Protein AF-Q3YN02-F1 (afdb_monomer)

Structure (mmCIF, N/CA/C/O backbone):
data_AF-Q3YN02-F1
#
_entry.id   AF-Q3YN02-F1
#
loop_
_atom_site.group_PDB
_atom_site.id
_atom_site.type_symbol
_atom_site.label_atom_id
_atom_site.label_alt_id
_atom_site.label_comp_id
_atom_site.label_asym_id
_atom_site.label_entity_id
_atom_site.label_seq_id
_atom_site.pdbx_PDB_ins_code
_atom_site.Cartn_x
_atom_site.Cartn_y
_atom_site.Cartn_z
_atom_site.occupancy
_atom_site.B_iso_or_equiv
_atom_site.auth_seq_id
_atom_site.auth_comp_id
_atom_site.auth_asym_id
_atom_site.auth_atom_id
_atom_site.pdbx_PDB_model_num
ATOM 1 N N . MET A 1 1 ? 8.205 -11.587 33.906 1.00 33.66 1 MET A N 1
ATOM 2 C CA . MET A 1 1 ? 7.486 -10.443 33.311 1.00 33.66 1 MET A CA 1
ATOM 3 C C . MET A 1 1 ? 6.816 -10.959 32.058 1.00 33.66 1 MET A C 1
ATOM 5 O O . MET A 1 1 ? 7.503 -11.190 31.071 1.00 33.66 1 MET A O 1
ATOM 9 N N . GLU A 1 2 ? 5.521 -11.245 32.132 1.00 31.23 2 GLU A N 1
ATOM 10 C CA . GLU A 1 2 ? 4.728 -11.578 30.950 1.00 31.23 2 GLU A CA 1
ATOM 11 C C . GLU A 1 2 ? 4.628 -10.313 30.098 1.00 31.23 2 GLU A C 1
ATOM 13 O O . GLU A 1 2 ? 4.066 -9.303 30.523 1.00 31.23 2 GLU A O 1
ATOM 18 N N . LYS A 1 3 ? 5.248 -10.330 28.916 1.00 35.81 3 LYS A N 1
ATOM 19 C CA . LYS A 1 3 ? 4.909 -9.358 27.883 1.00 35.81 3 LYS A CA 1
ATOM 20 C C . LYS A 1 3 ? 3.474 -9.679 27.486 1.00 35.81 3 LYS A C 1
ATOM 22 O O . LYS A 1 3 ? 3.242 -10.700 26.846 1.00 35.81 3 LYS A O 1
ATOM 27 N N . ASN A 1 4 ? 2.531 -8.833 27.894 1.00 36.69 4 ASN A N 1
ATOM 28 C CA . ASN A 1 4 ? 1.203 -8.775 27.296 1.00 36.69 4 ASN A CA 1
ATOM 29 C C . ASN A 1 4 ? 1.385 -8.445 25.809 1.00 36.69 4 ASN A C 1
ATOM 31 O O . ASN A 1 4 ? 1.350 -7.282 25.412 1.00 36.69 4 ASN A O 1
ATOM 35 N N . ASN A 1 5 ? 1.633 -9.468 24.992 1.00 38.69 5 ASN A N 1
ATOM 36 C CA . ASN A 1 5 ? 1.473 -9.390 23.553 1.00 38.69 5 ASN A CA 1
ATOM 37 C C . ASN A 1 5 ? -0.033 -9.315 23.308 1.00 38.69 5 ASN A C 1
ATOM 39 O O . ASN A 1 5 ? -0.681 -10.321 23.035 1.00 38.69 5 ASN A O 1
ATOM 43 N N . ILE A 1 6 ? -0.602 -8.117 23.442 1.00 46.09 6 ILE A N 1
ATOM 44 C CA . ILE A 1 6 ? -1.828 -7.806 22.719 1.00 46.09 6 ILE A CA 1
ATOM 45 C C . ILE A 1 6 ? -1.417 -7.938 21.254 1.00 46.09 6 ILE A C 1
ATOM 47 O O . ILE A 1 6 ? -0.739 -7.063 20.721 1.00 46.09 6 ILE A O 1
ATOM 51 N N . GLN A 1 7 ? -1.715 -9.090 20.651 1.00 51.38 7 GLN A N 1
ATOM 52 C CA . GLN A 1 7 ? -1.651 -9.273 19.208 1.00 51.38 7 GLN A CA 1
ATOM 53 C C . GLN A 1 7 ? -2.678 -8.303 18.633 1.00 51.38 7 GLN A C 1
ATOM 55 O O . GLN A 1 7 ? -3.875 -8.576 18.612 1.00 51.38 7 GLN A O 1
ATOM 60 N N . THR A 1 8 ? -2.210 -7.100 18.321 1.00 67.19 8 THR A N 1
ATOM 61 C CA . THR A 1 8 ? -3.028 -6.018 17.804 1.00 67.19 8 THR A CA 1
ATOM 62 C C . THR A 1 8 ? -3.581 -6.422 16.449 1.00 67.19 8 THR A C 1
ATOM 64 O O . THR A 1 8 ? -2.876 -6.993 15.617 1.00 67.19 8 THR A O 1
ATOM 67 N N . GLU A 1 9 ? -4.865 -6.140 16.252 1.00 78.31 9 GLU A N 1
ATOM 68 C CA . GLU A 1 9 ? -5.550 -6.306 14.976 1.00 78.31 9 GLU A CA 1
ATOM 69 C C . GLU A 1 9 ? -4.755 -5.649 13.840 1.00 78.31 9 GLU A C 1
ATOM 71 O O . GLU A 1 9 ? -4.082 -4.629 14.028 1.00 78.31 9 GLU A O 1
ATOM 76 N N . ASN A 1 10 ? -4.866 -6.219 12.643 1.00 90.06 10 ASN A N 1
ATOM 77 C CA . ASN A 1 10 ? -4.324 -5.627 11.433 1.00 90.06 10 ASN A CA 1
ATOM 78 C C . ASN A 1 10 ? -5.136 -4.366 11.104 1.00 90.06 10 ASN A C 1
ATOM 80 O O . ASN A 1 10 ? -6.270 -4.432 10.642 1.00 90.06 10 ASN A O 1
ATOM 84 N N . VAL A 1 11 ? -4.570 -3.198 11.408 1.00 94.31 11 VAL A N 1
ATOM 85 C CA . VAL A 1 11 ? -5.199 -1.891 11.184 1.00 94.31 11 VAL A CA 1
ATOM 86 C C . VAL A 1 11 ? -4.380 -1.116 10.165 1.00 94.31 11 VAL A C 1
ATOM 88 O O . VAL A 1 11 ? -3.160 -1.024 10.289 1.00 94.31 11 VAL A O 1
ATOM 91 N N . LEU A 1 12 ? -5.058 -0.513 9.193 1.00 95.75 12 LEU A N 1
ATOM 92 C CA . LEU A 1 12 ? -4.473 0.467 8.287 1.00 95.75 12 LEU A CA 1
ATOM 93 C C . LEU A 1 12 ? -5.090 1.832 8.574 1.00 95.75 12 LEU A C 1
ATOM 95 O O . LEU A 1 12 ? -6.307 2.015 8.506 1.00 95.75 12 LEU A O 1
ATOM 99 N N . LEU A 1 13 ? -4.232 2.796 8.889 1.00 95.50 13 LEU A N 1
ATOM 100 C CA . LEU A 1 13 ? -4.641 4.178 9.103 1.00 95.50 13 LEU A CA 1
ATOM 101 C C . LEU A 1 13 ? -4.754 4.896 7.759 1.00 95.50 13 LEU A C 1
ATOM 103 O O . LEU A 1 13 ? -3.777 4.947 7.010 1.00 95.50 13 LEU A O 1
ATOM 107 N N . VAL A 1 14 ? -5.915 5.479 7.476 1.00 95.69 14 VAL A N 1
ATOM 108 C CA . VAL A 1 14 ? -6.194 6.214 6.236 1.00 95.69 14 VAL A CA 1
ATOM 109 C C . VAL A 1 14 ? -6.704 7.615 6.550 1.00 95.69 14 VAL A C 1
ATOM 111 O O . VAL A 1 14 ? -7.446 7.827 7.504 1.00 95.69 14 VAL A O 1
ATOM 114 N N . THR A 1 15 ? -6.307 8.598 5.753 1.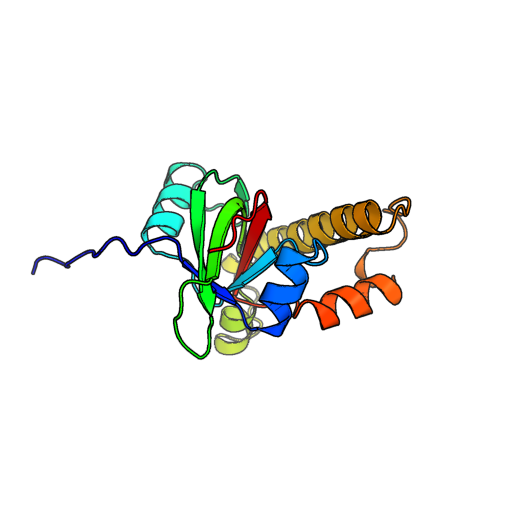00 95.19 15 THR A N 1
ATOM 115 C CA . THR A 1 15 ? -6.923 9.933 5.784 1.00 95.19 15 THR A CA 1
ATOM 116 C C . THR A 1 15 ? -8.270 9.928 5.047 1.00 95.19 15 THR A C 1
ATOM 118 O O . THR A 1 15 ? -8.488 9.074 4.178 1.00 95.19 15 THR A O 1
ATOM 121 N N . PRO A 1 16 ? -9.154 10.917 5.285 1.00 94.00 16 PRO A N 1
ATOM 122 C CA . PRO A 1 16 ? -10.424 11.027 4.561 1.00 94.00 16 PRO A CA 1
ATOM 123 C C . PRO A 1 16 ? -10.266 11.063 3.032 1.00 94.00 16 PRO A C 1
ATOM 125 O O . PRO A 1 16 ? -11.074 10.494 2.295 1.00 94.00 16 PRO A O 1
ATOM 128 N N . LEU A 1 17 ? -9.207 11.711 2.533 1.00 94.31 17 LEU A N 1
ATOM 129 C CA . LEU A 1 17 ? -8.904 11.750 1.101 1.00 94.31 17 LEU A CA 1
ATOM 130 C C . LEU A 1 17 ? -8.547 10.359 0.568 1.00 94.31 17 LEU A C 1
ATOM 132 O O . LEU A 1 17 ? -9.073 9.937 -0.460 1.00 94.31 17 LEU A O 1
ATOM 136 N N . GLU A 1 18 ? -7.670 9.641 1.267 1.00 95.25 18 GLU A N 1
ATOM 137 C CA . GLU A 1 18 ? -7.247 8.300 0.864 1.00 95.25 18 GLU A CA 1
ATOM 138 C C . GLU A 1 18 ? -8.402 7.311 0.909 1.00 95.25 18 GLU A C 1
ATOM 140 O O . GLU A 1 18 ? -8.552 6.521 -0.020 1.00 95.25 18 GLU A O 1
ATOM 145 N N . TRP A 1 19 ? -9.249 7.397 1.935 1.00 95.69 19 TRP A N 1
ATOM 146 C CA . TRP A 1 19 ? -10.463 6.597 2.033 1.00 95.69 19 TRP A CA 1
ATOM 147 C C . TRP A 1 19 ? -11.371 6.788 0.815 1.00 95.69 19 TRP A C 1
ATOM 149 O O . TRP A 1 19 ? -11.763 5.811 0.177 1.00 95.69 19 TRP A O 1
ATOM 159 N N . ASN A 1 20 ? -11.631 8.039 0.422 1.00 95.19 20 ASN A N 1
ATOM 160 C CA . ASN A 1 20 ? -12.420 8.330 -0.776 1.00 95.19 20 ASN A CA 1
ATOM 161 C C . ASN A 1 20 ? -11.794 7.722 -2.040 1.00 95.19 20 ASN A C 1
ATOM 163 O O . ASN A 1 20 ? -12.506 7.154 -2.867 1.00 95.19 20 ASN A O 1
ATOM 167 N N . MET A 1 21 ? -10.468 7.799 -2.189 1.00 94.88 21 MET A N 1
ATOM 168 C CA . MET A 1 21 ? -9.769 7.187 -3.325 1.00 94.88 21 MET A CA 1
ATOM 169 C C . MET A 1 21 ? -9.864 5.656 -3.312 1.00 94.88 21 MET A C 1
ATOM 171 O O . MET A 1 21 ? -10.008 5.048 -4.371 1.00 94.88 21 MET A O 1
ATOM 175 N N . ILE A 1 22 ? -9.797 5.028 -2.137 1.00 95.31 22 ILE A N 1
ATOM 176 C CA . ILE A 1 22 ? -9.922 3.574 -1.970 1.00 95.31 22 ILE A CA 1
ATOM 177 C C . ILE A 1 22 ? -11.330 3.115 -2.370 1.00 95.31 22 ILE A C 1
ATOM 179 O O . ILE A 1 22 ? -11.475 2.247 -3.233 1.00 95.31 22 ILE A O 1
ATOM 183 N N . VAL A 1 23 ? -12.372 3.754 -1.829 1.00 94.81 23 VAL A N 1
ATOM 184 C CA . VAL A 1 23 ? -13.777 3.432 -2.144 1.00 94.81 23 VAL A CA 1
ATOM 185 C C . VAL A 1 23 ? -14.083 3.645 -3.630 1.00 94.81 23 VAL A C 1
ATOM 187 O O . VAL A 1 23 ? -14.774 2.832 -4.246 1.00 94.81 23 VAL A O 1
ATOM 190 N N . ASN A 1 24 ? -13.514 4.690 -4.238 1.00 92.88 24 ASN A N 1
ATOM 191 C CA . ASN A 1 24 ? -13.668 4.980 -5.665 1.00 92.88 24 ASN A CA 1
ATOM 192 C C . ASN A 1 24 ? -12.756 4.146 -6.575 1.00 92.88 24 ASN A C 1
ATOM 194 O O . ASN A 1 24 ? -12.746 4.380 -7.784 1.00 92.88 24 ASN A O 1
ATOM 198 N N . ARG A 1 25 ? -12.012 3.165 -6.038 1.00 91.44 25 ARG A N 1
ATOM 199 C CA . ARG A 1 25 ? -11.127 2.289 -6.827 1.00 91.44 25 ARG A CA 1
ATOM 200 C C . ARG A 1 25 ? -10.034 3.063 -7.576 1.00 91.44 25 ARG A C 1
ATOM 202 O O . ARG A 1 25 ? -9.626 2.716 -8.683 1.00 91.44 25 ARG A O 1
ATOM 209 N N . GLU A 1 26 ? -9.558 4.139 -6.967 1.00 92.06 26 GLU A N 1
ATOM 210 C CA . GLU A 1 26 ? -8.469 4.974 -7.475 1.00 92.06 26 GLU A CA 1
ATOM 211 C C . GLU A 1 26 ? -7.147 4.702 -6.748 1.00 92.06 26 GLU A C 1
ATOM 2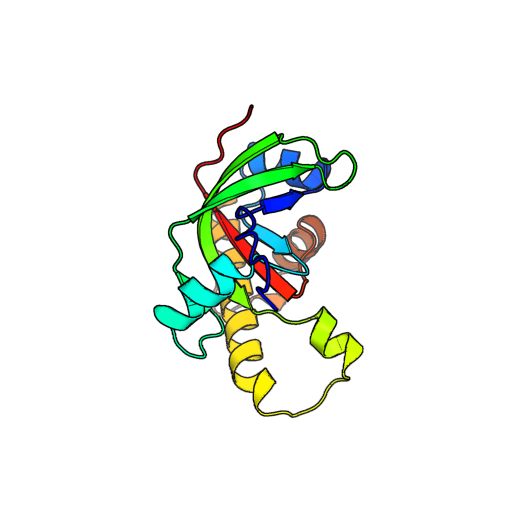13 O O . GLU A 1 26 ? -6.089 5.029 -7.286 1.00 92.06 26 GLU A O 1
ATOM 218 N N . LYS A 1 27 ? -7.197 4.090 -5.557 1.00 93.50 27 LYS A N 1
ATOM 219 C CA . LYS A 1 27 ? -6.042 3.735 -4.721 1.00 93.50 27 LYS A CA 1
ATOM 220 C C . LYS A 1 27 ? -6.206 2.315 -4.166 1.00 93.50 27 LYS A C 1
ATOM 222 O O . LYS A 1 27 ? -7.255 1.977 -3.635 1.00 93.50 27 LYS A O 1
ATOM 227 N N . TRP A 1 28 ? -5.150 1.508 -4.276 1.00 93.81 28 TRP A N 1
ATOM 228 C CA . TRP A 1 28 ? -5.132 0.066 -3.940 1.00 93.81 28 TRP A CA 1
ATOM 229 C C . TRP A 1 28 ? -4.032 -0.298 -2.946 1.00 93.81 28 TRP A C 1
ATOM 231 O O . TRP A 1 28 ? -3.680 -1.458 -2.774 1.00 93.81 28 TRP A O 1
ATOM 241 N N . VAL A 1 29 ? -3.415 0.718 -2.360 1.00 96.81 29 VAL A N 1
ATOM 242 C CA . VAL A 1 29 ? -2.274 0.587 -1.468 1.00 96.81 29 VAL A CA 1
ATOM 243 C C . VAL A 1 29 ? -2.473 1.550 -0.322 1.00 96.81 29 VAL A C 1
ATOM 245 O O . VAL A 1 29 ? -2.919 2.675 -0.540 1.00 96.81 29 VAL A O 1
ATOM 248 N N . VAL A 1 30 ? -2.122 1.135 0.882 1.00 96.75 30 VAL A N 1
ATOM 249 C CA . VAL A 1 30 ? -2.031 2.016 2.036 1.00 96.75 30 VAL A CA 1
ATOM 250 C C . VAL A 1 30 ? -0.584 2.031 2.498 1.00 96.75 30 VAL A C 1
ATOM 252 O O . VAL A 1 30 ? 0.027 0.983 2.715 1.00 96.75 30 VAL A O 1
ATOM 255 N N . PHE A 1 31 ? -0.024 3.232 2.607 1.00 96.25 31 PHE A N 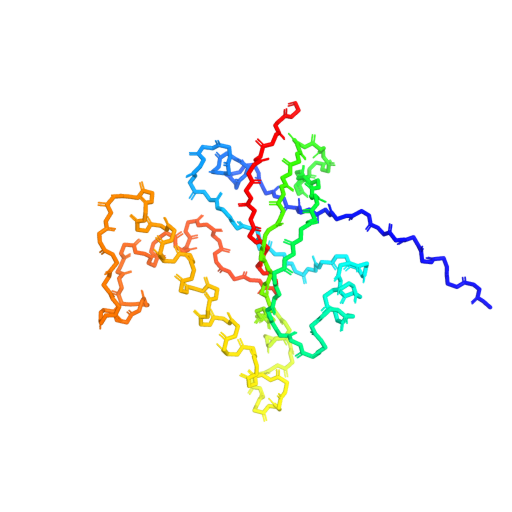1
ATOM 256 C CA . PHE A 1 31 ? 1.315 3.418 3.142 1.00 96.25 31 PHE A CA 1
ATOM 257 C C . PHE A 1 31 ? 1.220 3.570 4.656 1.00 96.25 31 PHE A C 1
ATOM 259 O O . PHE A 1 31 ? 0.352 4.290 5.149 1.00 96.25 31 PHE A O 1
ATOM 266 N N . GLN A 1 32 ? 2.058 2.845 5.389 1.00 94.75 32 GLN A N 1
ATOM 267 C CA . GLN A 1 32 ? 2.088 2.875 6.847 1.00 94.75 32 GLN A CA 1
ATOM 268 C C . GLN A 1 32 ? 3.521 3.037 7.344 1.00 94.75 32 GLN A C 1
ATOM 270 O O . GLN A 1 32 ? 4.461 2.471 6.778 1.00 94.75 32 GLN A O 1
ATOM 275 N N . ASN A 1 33 ? 3.678 3.748 8.457 1.00 92.94 33 ASN A N 1
ATOM 276 C CA . ASN A 1 33 ? 4.956 3.831 9.156 1.00 92.94 33 ASN A CA 1
ATOM 277 C C . ASN A 1 33 ? 5.260 2.543 9.933 1.00 92.94 33 ASN A C 1
ATOM 279 O O . ASN A 1 33 ? 6.425 2.191 10.122 1.00 92.94 33 ASN A O 1
ATOM 283 N N . GLU A 1 34 ? 4.214 1.826 10.342 1.00 92.12 34 GLU A N 1
ATOM 284 C CA . GLU A 1 34 ? 4.283 0.566 11.068 1.00 92.12 34 GLU A CA 1
ATOM 285 C C . GLU A 1 34 ? 3.133 -0.366 10.663 1.00 92.12 34 GLU A C 1
ATOM 287 O O . GLU A 1 34 ? 2.041 0.087 10.337 1.00 92.12 34 GLU A O 1
ATOM 292 N N . ILE A 1 35 ? 3.394 -1.671 10.691 1.00 92.94 35 ILE A N 1
ATOM 293 C CA . ILE A 1 35 ? 2.394 -2.740 10.600 1.00 92.94 35 ILE A CA 1
ATOM 294 C C . ILE A 1 35 ? 2.402 -3.544 11.907 1.00 92.94 35 ILE A C 1
ATOM 296 O O . ILE A 1 35 ? 3.369 -3.458 12.667 1.00 92.94 35 ILE A O 1
ATOM 300 N N . SER A 1 36 ? 1.350 -4.321 12.177 1.00 91.56 36 SER A N 1
ATOM 301 C CA . SER A 1 36 ? 1.233 -5.078 13.430 1.00 91.56 36 SER A CA 1
ATOM 302 C C . SER A 1 36 ? 2.401 -6.061 13.622 1.00 91.56 36 SER A C 1
ATOM 304 O O . SER A 1 36 ? 2.927 -6.629 12.663 1.00 91.56 36 SER A O 1
ATOM 306 N N . GLU A 1 37 ? 2.807 -6.292 14.874 1.00 90.44 37 GLU A N 1
ATOM 307 C CA . GLU A 1 37 ? 3.827 -7.307 15.191 1.00 90.44 37 GLU A CA 1
ATOM 308 C C . GLU A 1 37 ? 3.367 -8.716 14.806 1.00 90.44 37 GLU A C 1
ATOM 310 O O . GLU A 1 37 ? 4.184 -9.528 14.377 1.00 90.44 37 GLU A O 1
ATOM 315 N N . LYS A 1 38 ? 2.055 -8.980 14.896 1.00 89.88 38 LYS A N 1
ATOM 316 C CA . LYS A 1 38 ? 1.440 -10.224 14.425 1.00 89.88 38 LYS A CA 1
ATOM 317 C C . LYS A 1 38 ? 1.746 -10.436 12.937 1.00 89.88 38 LYS A C 1
ATOM 319 O O . LYS A 1 38 ? 2.330 -11.454 12.583 1.00 89.88 38 LYS A O 1
ATOM 324 N N . LEU A 1 39 ? 1.464 -9.434 12.103 1.00 91.94 39 LEU A N 1
ATOM 325 C CA . LEU A 1 39 ? 1.714 -9.506 10.666 1.00 91.94 39 LEU A CA 1
ATOM 326 C C . LEU A 1 39 ? 3.210 -9.621 10.347 1.00 91.94 39 LEU A C 1
ATOM 328 O O . LEU A 1 39 ? 3.597 -10.396 9.477 1.00 91.94 39 LEU A O 1
ATOM 332 N N . LYS A 1 40 ? 4.078 -8.883 11.058 1.00 91.75 40 LYS A N 1
ATOM 333 C CA . LYS A 1 40 ? 5.541 -9.016 10.896 1.00 91.75 40 LYS A CA 1
ATOM 334 C C . LYS A 1 40 ? 6.004 -10.446 11.184 1.00 91.75 40 LYS A C 1
ATOM 336 O O . LYS A 1 40 ? 6.881 -10.941 10.476 1.00 91.75 40 LYS A O 1
ATOM 341 N N . GLN A 1 41 ? 5.445 -11.077 12.217 1.00 90.62 41 GLN A N 1
ATOM 342 C CA . GLN A 1 41 ? 5.763 -12.451 12.586 1.00 90.62 41 GLN A CA 1
ATOM 343 C C . GLN A 1 41 ? 5.277 -13.438 11.520 1.00 90.62 41 GLN A C 1
ATOM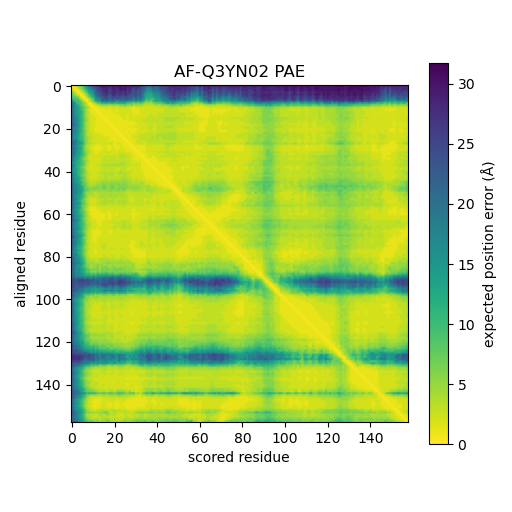 345 O O . GLN A 1 41 ? 6.088 -14.221 11.042 1.00 90.62 41 GLN A O 1
ATOM 350 N N . GLU A 1 42 ? 4.021 -13.339 11.080 1.00 90.69 42 GLU A N 1
ATOM 351 C CA . GLU A 1 42 ? 3.448 -14.198 10.028 1.00 90.69 42 GLU A CA 1
ATOM 352 C C . GLU A 1 42 ? 4.256 -14.117 8.726 1.00 90.69 42 GLU A C 1
ATOM 354 O O . GLU A 1 42 ? 4.688 -15.134 8.187 1.00 90.69 42 GLU A O 1
ATOM 359 N N . ILE A 1 43 ? 4.586 -12.899 8.281 1.00 93.00 43 ILE A N 1
ATOM 360 C CA . ILE A 1 43 ? 5.443 -12.689 7.107 1.00 93.00 43 ILE A CA 1
ATOM 361 C C . ILE A 1 43 ? 6.809 -13.348 7.287 1.00 93.00 43 ILE A C 1
ATOM 363 O O . ILE A 1 43 ? 7.349 -13.908 6.337 1.00 93.00 43 ILE A O 1
ATOM 367 N N . ASN A 1 44 ? 7.413 -13.235 8.469 1.00 91.56 44 ASN A N 1
ATOM 368 C CA . ASN A 1 44 ? 8.732 -13.804 8.712 1.00 91.56 44 ASN A CA 1
ATOM 369 C C . ASN A 1 44 ? 8.700 -15.335 8.818 1.00 91.56 44 ASN A C 1
ATOM 371 O O . ASN A 1 44 ? 9.679 -15.975 8.436 1.00 91.56 44 ASN A O 1
ATOM 375 N N . ASP A 1 45 ? 7.611 -15.905 9.324 1.00 92.31 45 ASP A N 1
ATOM 376 C CA . ASP A 1 45 ? 7.430 -17.350 9.438 1.00 92.31 45 ASP A CA 1
ATOM 377 C C . ASP A 1 45 ? 7.246 -17.983 8.044 1.00 92.31 45 ASP A C 1
ATOM 379 O O . ASP A 1 45 ? 7.900 -18.984 7.737 1.00 92.31 45 ASP A O 1
ATOM 383 N N . ASP A 1 46 ? 6.466 -17.345 7.164 1.00 90.88 46 ASP A N 1
ATOM 384 C CA . ASP A 1 46 ? 6.213 -17.828 5.797 1.00 90.88 46 ASP A CA 1
ATOM 385 C C . ASP A 1 46 ? 7.317 -17.442 4.796 1.00 90.88 46 ASP A C 1
ATOM 387 O O . ASP A 1 46 ? 7.671 -18.212 3.896 1.00 90.88 46 ASP A O 1
ATOM 391 N N . PHE A 1 47 ? 7.899 -16.249 4.950 1.00 89.81 47 PHE A N 1
ATOM 392 C CA . PHE A 1 47 ? 8.915 -15.682 4.058 1.00 89.81 47 PHE A CA 1
ATOM 393 C C . PHE A 1 47 ? 10.116 -15.120 4.843 1.00 89.81 47 PHE A C 1
ATOM 395 O O . PHE A 1 47 ? 10.343 -13.899 4.860 1.00 89.81 47 PHE A O 1
ATOM 402 N N . PRO A 1 48 ? 10.952 -15.987 5.448 1.00 87.00 48 PRO A N 1
ATOM 403 C CA . PRO A 1 48 ? 12.055 -15.558 6.301 1.00 87.00 48 PRO A CA 1
ATOM 404 C C . PRO A 1 48 ? 12.984 -14.553 5.619 1.00 87.00 48 PRO A C 1
ATOM 406 O O . PRO A 1 48 ? 13.474 -14.777 4.509 1.00 87.00 48 PRO A O 1
ATOM 409 N N . ASN A 1 49 ? 13.270 -13.448 6.312 1.00 83.38 49 ASN A N 1
ATOM 410 C CA . ASN A 1 49 ? 14.119 -12.345 5.836 1.00 83.38 49 ASN A CA 1
ATOM 411 C C . ASN A 1 49 ? 13.642 -11.642 4.549 1.00 83.38 49 ASN A C 1
ATOM 413 O O . ASN A 1 49 ? 14.381 -10.813 4.001 1.00 83.38 49 ASN A O 1
ATOM 417 N N . SER A 1 50 ? 12.431 -11.922 4.061 1.00 87.56 50 SER A N 1
ATOM 418 C CA . SER A 1 50 ? 11.908 -11.252 2.877 1.00 87.56 50 SER A CA 1
ATOM 419 C C . SER A 1 50 ? 11.550 -9.792 3.164 1.00 87.56 50 SER A C 1
ATOM 421 O O . SER A 1 50 ? 11.199 -9.408 4.278 1.00 87.56 50 SER A O 1
ATOM 423 N N . LYS A 1 51 ? 11.658 -8.950 2.132 1.00 91.56 51 LYS A N 1
ATOM 424 C CA . LYS A 1 51 ? 11.224 -7.539 2.147 1.00 91.56 51 LYS A CA 1
ATOM 425 C C . LYS A 1 51 ? 9.933 -7.318 1.360 1.00 91.56 51 LYS A C 1
ATOM 427 O O . LYS A 1 51 ? 9.500 -6.181 1.192 1.00 91.56 51 LYS A O 1
ATOM 432 N N . ALA A 1 52 ? 9.341 -8.398 0.867 1.00 93.12 52 ALA A N 1
ATOM 433 C CA . ALA A 1 52 ? 8.032 -8.418 0.245 1.00 93.12 52 ALA A CA 1
ATOM 434 C C . ALA A 1 52 ? 7.369 -9.774 0.503 1.00 93.12 52 ALA A C 1
ATOM 436 O O . ALA A 1 52 ? 8.049 -10.801 0.461 1.00 93.12 52 ALA A O 1
ATOM 437 N N . ALA A 1 53 ? 6.067 -9.791 0.741 1.00 94.94 53 ALA A N 1
ATOM 438 C CA . ALA A 1 53 ? 5.328 -11.027 0.959 1.00 94.94 53 ALA A CA 1
ATOM 439 C C . ALA A 1 53 ? 3.940 -10.934 0.337 1.00 94.94 53 ALA A C 1
ATOM 441 O O . ALA A 1 53 ? 3.338 -9.859 0.313 1.00 94.94 53 ALA A O 1
ATOM 442 N N . CYS A 1 54 ? 3.458 -12.068 -0.169 1.00 94.88 54 CYS A N 1
ATOM 443 C CA . CYS A 1 54 ? 2.031 -12.252 -0.394 1.00 94.88 54 CYS A CA 1
ATOM 444 C C . CYS A 1 54 ? 1.395 -12.500 0.972 1.00 94.88 54 CYS A C 1
ATOM 446 O O . CYS A 1 54 ? 1.978 -13.207 1.792 1.00 94.88 54 CYS A O 1
ATOM 448 N N . ILE A 1 55 ? 0.240 -11.902 1.211 1.00 94.50 55 ILE A N 1
ATOM 449 C CA . ILE A 1 55 ? -0.504 -12.038 2.464 1.00 94.50 55 ILE A CA 1
ATOM 450 C C . ILE A 1 55 ? -1.961 -12.355 2.129 1.00 94.50 55 ILE A C 1
ATOM 452 O O . ILE A 1 55 ? -2.392 -12.090 1.010 1.00 94.50 55 ILE A O 1
ATOM 456 N N . ASP A 1 56 ? -2.694 -12.935 3.070 1.00 92.81 56 ASP A N 1
ATOM 457 C CA . ASP A 1 56 ? -4.140 -13.156 2.971 1.00 92.81 56 ASP A CA 1
ATOM 458 C C . ASP A 1 56 ? -4.758 -12.781 4.319 1.00 92.81 56 ASP A C 1
ATOM 460 O O . ASP A 1 56 ? -5.106 -13.623 5.140 1.00 92.81 56 ASP A O 1
ATOM 464 N N . GLU A 1 57 ? -4.741 -11.478 4.598 1.00 93.19 57 GLU A N 1
ATOM 465 C CA . GLU A 1 57 ? -5.099 -10.922 5.900 1.00 93.19 57 GLU A CA 1
ATOM 466 C C . GLU A 1 57 ? -6.152 -9.833 5.732 1.00 93.19 57 GLU A C 1
ATOM 468 O O . GLU A 1 57 ? -6.024 -8.955 4.876 1.00 93.19 57 GLU A O 1
ATOM 473 N N . THR A 1 58 ? -7.172 -9.846 6.586 1.00 94.88 58 THR A N 1
ATOM 474 C CA . THR A 1 58 ? -8.166 -8.772 6.643 1.00 94.88 58 THR A CA 1
ATOM 475 C C . THR A 1 58 ? -7.646 -7.627 7.508 1.00 94.88 58 THR A C 1
ATOM 477 O O . THR A 1 58 ? -7.158 -7.829 8.622 1.00 94.88 58 THR A O 1
ATOM 480 N N . PHE A 1 59 ? -7.775 -6.406 6.998 1.00 96.19 59 PHE A N 1
ATOM 481 C CA . PHE A 1 59 ? -7.382 -5.178 7.672 1.00 96.19 59 PHE A CA 1
ATOM 482 C C . PHE A 1 59 ? -8.597 -4.307 7.970 1.00 96.19 59 PHE A C 1
ATOM 484 O O . PHE A 1 59 ? -9.388 -4.021 7.072 1.00 96.19 59 PHE A O 1
ATOM 491 N N . TYR A 1 60 ? -8.681 -3.777 9.189 1.00 96.06 60 TYR A N 1
ATOM 492 C CA . TYR A 1 60 ? -9.592 -2.676 9.488 1.00 96.06 60 TYR A CA 1
ATOM 493 C C . TYR A 1 60 ? -9.014 -1.359 8.976 1.00 96.06 60 TYR A C 1
ATOM 495 O O . TYR A 1 60 ? -7.877 -0.995 9.288 1.00 96.06 60 TYR A O 1
ATOM 503 N N . LEU A 1 61 ? -9.822 -0.614 8.229 1.00 96.75 61 LEU A N 1
ATOM 504 C CA . LEU A 1 61 ? -9.493 0.726 7.762 1.00 96.75 61 LEU A CA 1
ATOM 505 C C . LEU A 1 61 ? -10.002 1.729 8.798 1.00 96.75 61 LEU A C 1
ATOM 507 O O . LEU A 1 61 ? -11.212 1.866 8.990 1.00 96.75 61 LEU A O 1
ATOM 511 N N . LYS A 1 62 ? -9.082 2.415 9.482 1.00 96.94 62 LYS A N 1
ATOM 512 C CA . LYS A 1 62 ? -9.420 3.432 10.487 1.00 96.94 62 LYS A CA 1
ATOM 513 C C . LYS A 1 62 ? -9.056 4.823 9.997 1.00 96.94 62 LYS A C 1
ATOM 515 O O . LYS A 1 62 ? -7.970 5.025 9.452 1.00 96.94 62 LYS A O 1
ATOM 520 N N . ASP A 1 63 ? -9.947 5.778 10.233 1.00 95.94 63 ASP A N 1
ATOM 521 C CA . ASP A 1 63 ? -9.652 7.189 10.034 1.00 95.94 63 ASP A CA 1
ATOM 522 C C . ASP A 1 63 ? -8.475 7.590 10.935 1.00 95.94 63 ASP A C 1
ATOM 524 O O . ASP A 1 63 ? -8.479 7.359 12.148 1.00 95.94 63 ASP A O 1
ATOM 528 N N . LYS A 1 64 ? -7.436 8.163 10.331 1.00 93.88 64 LYS A N 1
ATOM 529 C CA . LYS A 1 64 ? -6.200 8.533 11.024 1.00 93.88 64 LYS A CA 1
ATOM 530 C C . LYS A 1 64 ? -6.400 9.653 12.051 1.00 93.88 64 LYS A C 1
ATOM 532 O O . LYS A 1 64 ? -5.627 9.735 13.004 1.00 93.88 64 LYS A O 1
ATOM 537 N N . GLU A 1 65 ? -7.378 10.527 11.843 1.00 93.75 65 GLU A N 1
ATOM 538 C CA . GLU A 1 65 ? -7.649 11.690 12.687 1.00 93.75 65 GLU A CA 1
ATOM 539 C C . GLU A 1 65 ? -8.644 11.357 13.800 1.00 93.75 65 GLU A C 1
ATOM 541 O O . GLU A 1 65 ? -8.418 11.730 14.952 1.00 93.75 65 GLU A O 1
ATOM 546 N N . THR A 1 66 ? -9.727 10.645 13.480 1.00 94.88 66 THR A N 1
ATOM 547 C CA . THR A 1 66 ? -10.808 10.365 14.443 1.00 94.88 66 THR A CA 1
ATOM 548 C C . THR A 1 66 ? -10.677 9.005 15.127 1.00 94.88 66 THR A C 1
ATOM 550 O O . THR A 1 66 ? -11.239 8.805 16.204 1.00 94.88 66 THR A O 1
ATOM 553 N N . GLY A 1 67 ? -9.942 8.064 14.525 1.00 93.19 67 GLY A N 1
ATOM 554 C CA . GLY A 1 67 ? -9.856 6.672 14.974 1.00 93.19 67 GLY A CA 1
ATOM 555 C C . GLY A 1 67 ? -11.098 5.831 14.658 1.00 93.19 67 GLY A C 1
ATOM 556 O O . GLY A 1 67 ? -11.156 4.666 15.058 1.00 93.19 67 GLY A O 1
ATOM 557 N N . GLU A 1 68 ? -12.083 6.400 13.960 1.00 96.06 68 GLU A N 1
ATOM 558 C CA . GLU A 1 68 ? -13.307 5.712 13.551 1.00 96.06 68 GLU A CA 1
ATOM 559 C C . GLU A 1 68 ? -12.998 4.577 12.569 1.00 96.06 68 GLU A C 1
ATOM 561 O O . GLU A 1 68 ? -12.166 4.722 11.673 1.00 96.06 68 GLU A O 1
ATOM 566 N N . VAL A 1 69 ? -13.671 3.435 12.729 1.00 96.62 69 VAL A N 1
ATOM 567 C CA . VAL A 1 69 ? -13.578 2.325 11.774 1.00 96.62 69 VAL A CA 1
ATOM 568 C C . VAL A 1 69 ? -14.482 2.630 10.587 1.00 96.62 69 VAL A C 1
ATOM 570 O O . VAL A 1 69 ? -15.697 2.706 10.737 1.00 96.62 69 VAL A O 1
ATOM 573 N N . LEU A 1 70 ? -13.882 2.780 9.409 1.00 97.00 70 LEU A N 1
ATOM 574 C CA . LEU A 1 70 ? -14.576 3.129 8.166 1.00 97.00 70 LEU A CA 1
ATOM 575 C C . LEU A 1 70 ? -15.017 1.892 7.370 1.00 97.00 70 LEU A C 1
ATOM 577 O O . LEU A 1 70 ? -15.910 1.969 6.523 1.00 97.00 70 LEU A O 1
ATOM 581 N N . GLY A 1 71 ? -14.359 0.759 7.612 1.00 96.19 71 GLY A N 1
ATOM 582 C CA . GLY A 1 71 ? -14.599 -0.489 6.906 1.00 96.19 71 GLY A CA 1
ATOM 583 C C . GLY A 1 71 ? -13.454 -1.481 7.067 1.00 96.19 71 GLY A C 1
ATOM 584 O O . GLY A 1 71 ? -12.591 -1.333 7.938 1.00 96.19 71 GLY A O 1
ATOM 585 N N . GLU A 1 72 ? -13.427 -2.467 6.182 1.00 96.88 72 GLU A N 1
ATOM 586 C CA . GLU A 1 72 ? -12.407 -3.511 6.114 1.00 96.88 72 GLU A CA 1
ATOM 587 C C . GLU A 1 72 ? -11.966 -3.771 4.668 1.00 96.88 72 GLU A C 1
ATOM 589 O O . GLU A 1 72 ? -12.669 -3.430 3.713 1.00 96.88 72 GLU A O 1
ATOM 594 N N . ALA A 1 73 ? -10.769 -4.327 4.496 1.00 96.94 73 ALA A N 1
ATOM 595 C CA . ALA A 1 73 ? -10.233 -4.723 3.198 1.00 96.94 73 ALA A CA 1
ATOM 596 C C . ALA A 1 73 ? -9.303 -5.929 3.338 1.00 96.94 73 ALA A C 1
ATOM 598 O O . ALA A 1 73 ? -8.610 -6.066 4.347 1.00 96.94 73 ALA A O 1
ATOM 599 N N . ASN A 1 74 ? -9.233 -6.758 2.301 1.00 96.75 74 ASN A N 1
ATOM 600 C CA . ASN A 1 74 ? -8.297 -7.874 2.254 1.00 96.75 74 ASN A CA 1
ATOM 601 C C . ASN A 1 74 ? -6.955 -7.386 1.701 1.00 96.75 74 ASN A C 1
ATOM 603 O O . ASN A 1 74 ? -6.887 -6.731 0.660 1.00 96.75 74 ASN A O 1
ATOM 607 N N . GLY A 1 75 ? -5.872 -7.654 2.420 1.00 95.94 75 GLY A N 1
ATOM 608 C CA . GLY A 1 75 ? -4.519 -7.429 1.938 1.00 95.94 75 GLY A CA 1
ATOM 609 C C . GLY A 1 75 ? -4.059 -8.612 1.102 1.00 95.94 75 GLY A C 1
ATOM 610 O O . GLY A 1 75 ? -4.344 -9.750 1.455 1.00 95.94 75 GLY A O 1
ATOM 611 N N . TYR A 1 76 ? -3.325 -8.349 0.022 1.00 95.94 76 TYR A N 1
ATOM 612 C CA . TYR A 1 76 ? -2.786 -9.417 -0.830 1.00 95.94 76 TYR A CA 1
ATOM 613 C C . TYR A 1 76 ? -1.261 -9.354 -1.008 1.00 95.94 76 TYR A C 1
ATOM 615 O O . TYR A 1 76 ? -0.622 -10.363 -1.298 1.00 95.94 76 TYR A O 1
ATOM 623 N N . GLU A 1 77 ? -0.646 -8.186 -0.812 1.00 96.31 77 GLU A N 1
ATOM 624 C CA . GLU A 1 77 ? 0.807 -8.014 -0.858 1.00 96.31 77 GLU A CA 1
ATOM 625 C C . GLU A 1 77 ? 1.265 -6.949 0.139 1.00 96.31 77 GLU A C 1
ATOM 627 O O . GLU A 1 77 ? 0.602 -5.931 0.338 1.00 96.31 77 GLU A O 1
ATOM 632 N N . VAL A 1 78 ? 2.456 -7.132 0.702 1.00 97.06 78 VAL A N 1
ATOM 633 C CA . VAL A 1 78 ? 3.122 -6.121 1.525 1.00 97.06 78 VAL A CA 1
ATOM 634 C C . VAL A 1 78 ? 4.573 -5.948 1.103 1.00 97.06 78 VAL A C 1
ATOM 636 O O . VAL A 1 78 ? 5.267 -6.920 0.807 1.00 97.06 78 VAL A O 1
ATOM 639 N N . TYR A 1 79 ? 5.047 -4.703 1.095 1.00 96.56 79 TYR A N 1
ATOM 640 C CA . TYR A 1 79 ? 6.433 -4.354 0.789 1.00 96.56 79 TYR A CA 1
ATOM 641 C C . TYR A 1 79 ? 7.047 -3.519 1.907 1.00 96.56 79 TYR A C 1
ATOM 643 O O . TYR A 1 79 ? 6.466 -2.530 2.353 1.00 96.56 79 TYR A O 1
ATOM 651 N N . TYR A 1 80 ? 8.268 -3.879 2.293 1.00 94.75 80 TYR A N 1
ATOM 652 C CA . TYR A 1 80 ? 9.099 -3.148 3.241 1.00 94.75 80 TYR A CA 1
ATOM 653 C C . TYR A 1 80 ? 9.878 -2.095 2.453 1.00 94.75 80 TYR A C 1
ATOM 655 O O . TYR A 1 80 ? 10.845 -2.399 1.751 1.00 94.75 80 TYR A O 1
ATOM 663 N N . LEU A 1 81 ? 9.428 -0.848 2.544 1.00 93.88 81 LEU A N 1
ATOM 664 C CA . LEU A 1 81 ? 10.019 0.300 1.864 1.00 93.88 81 LEU A CA 1
ATOM 665 C C . LEU A 1 81 ? 11.058 1.016 2.737 1.00 93.88 81 LEU A C 1
ATOM 667 O O . LEU A 1 81 ? 12.051 1.508 2.209 1.00 93.88 81 LEU A O 1
ATOM 671 N N . LEU A 1 82 ? 10.852 1.060 4.057 1.00 91.19 82 LEU A N 1
ATOM 672 C CA . LEU A 1 82 ? 11.760 1.626 5.067 1.00 91.19 82 LEU A CA 1
ATOM 673 C C . LEU A 1 82 ? 12.281 3.048 4.765 1.00 91.19 82 LEU A C 1
ATOM 675 O O . LEU A 1 82 ? 13.425 3.365 5.093 1.00 91.19 82 LEU A O 1
ATOM 679 N N . TYR A 1 83 ? 11.486 3.905 4.111 1.00 88.31 83 TYR A N 1
ATOM 680 C CA . TYR A 1 83 ? 11.926 5.263 3.763 1.00 88.31 83 TYR A CA 1
ATOM 681 C C . TYR A 1 83 ? 12.187 6.144 4.994 1.00 88.31 83 TYR A C 1
ATOM 683 O O . TYR A 1 83 ? 13.174 6.881 5.009 1.00 88.31 83 TYR A O 1
ATOM 691 N N . ASN A 1 84 ? 11.360 6.054 6.041 1.00 85.88 84 ASN A N 1
ATOM 692 C CA . ASN A 1 84 ? 11.556 6.861 7.250 1.00 85.88 84 ASN A CA 1
ATOM 693 C C . ASN A 1 84 ? 12.745 6.343 8.062 1.00 85.88 84 ASN A C 1
ATOM 695 O O . ASN A 1 84 ? 13.568 7.135 8.508 1.00 85.88 84 ASN A O 1
ATOM 699 N N . VAL A 1 85 ? 12.901 5.018 8.148 1.00 84.75 85 VAL A N 1
ATOM 700 C CA . VAL A 1 85 ? 14.065 4.382 8.790 1.00 84.75 85 VAL A CA 1
ATOM 701 C C . VAL A 1 85 ? 15.373 4.786 8.102 1.00 84.75 85 VAL A C 1
ATOM 703 O O . VAL A 1 85 ? 16.362 5.062 8.778 1.00 84.75 85 VAL A O 1
ATOM 706 N N . GLU A 1 86 ? 15.400 4.839 6.768 1.00 83.31 86 GLU A N 1
ATOM 707 C CA . GLU A 1 86 ? 16.563 5.324 6.011 1.00 83.31 86 GLU A CA 1
ATOM 708 C C . GLU A 1 86 ? 16.841 6.807 6.288 1.00 83.31 86 GLU A C 1
ATOM 710 O O . GLU A 1 86 ? 17.987 7.197 6.505 1.00 83.31 86 GLU A O 1
ATOM 715 N N . LYS A 1 87 ? 15.793 7.638 6.328 1.00 83.38 87 LYS A N 1
ATOM 716 C CA . LYS A 1 87 ? 15.914 9.071 6.623 1.00 83.38 87 LYS A CA 1
ATOM 717 C C . LYS A 1 87 ? 16.470 9.331 8.027 1.00 83.38 87 LYS A C 1
ATOM 719 O O . LYS A 1 87 ? 17.262 10.254 8.192 1.00 83.38 87 LYS A O 1
ATOM 724 N N . GLU A 1 88 ? 16.064 8.535 9.014 1.00 83.56 88 GLU A N 1
ATOM 725 C CA . GLU A 1 88 ? 16.498 8.651 10.412 1.00 83.56 88 GLU A CA 1
ATOM 726 C C . GLU A 1 88 ? 17.925 8.141 10.636 1.00 83.56 88 GLU A C 1
ATOM 728 O O . GLU A 1 88 ? 18.715 8.798 11.311 1.00 83.56 88 GLU A O 1
ATOM 733 N N . ASN A 1 89 ? 18.277 6.995 10.048 1.00 78.31 89 ASN A N 1
ATOM 734 C CA . ASN A 1 89 ? 19.586 6.361 10.250 1.00 78.31 89 ASN A CA 1
ATOM 735 C C . ASN A 1 89 ? 20.670 6.862 9.281 1.00 78.31 89 ASN A C 1
ATOM 737 O O . ASN A 1 89 ? 21.836 6.478 9.395 1.00 78.31 89 ASN A O 1
ATOM 741 N N . GLY A 1 90 ? 20.294 7.728 8.338 1.00 71.19 90 GLY A N 1
ATOM 742 C CA . GLY A 1 90 ? 21.150 8.203 7.263 1.00 71.19 90 GLY A CA 1
ATOM 743 C C . GLY A 1 90 ? 21.248 7.209 6.104 1.00 71.19 90 GLY A C 1
ATOM 744 O O . GLY A 1 90 ? 21.049 6.002 6.250 1.00 71.19 90 GLY A O 1
ATOM 745 N N . TYR A 1 91 ? 21.598 7.737 4.928 1.00 65.25 91 TYR A N 1
ATOM 746 C CA . TYR A 1 91 ? 21.831 6.960 3.708 1.00 65.25 91 TYR A CA 1
ATOM 747 C C . TYR A 1 91 ? 23.119 6.130 3.843 1.00 65.25 91 TYR A C 1
ATOM 749 O O . TYR A 1 91 ? 24.187 6.514 3.367 1.00 65.25 91 TYR A O 1
ATOM 757 N N . GLY A 1 92 ? 23.043 5.017 4.566 1.00 55.88 92 GLY A N 1
ATOM 758 C CA . GLY A 1 92 ? 24.155 4.101 4.778 1.00 55.88 92 GLY A CA 1
ATOM 759 C C . GLY A 1 92 ? 24.076 2.907 3.833 1.00 55.88 92 GLY A C 1
ATOM 760 O O . GLY A 1 92 ? 23.052 2.232 3.779 1.00 55.88 92 GLY A O 1
ATOM 761 N N . ASN A 1 93 ? 25.183 2.590 3.155 1.00 53.34 93 ASN A N 1
ATOM 762 C CA . ASN A 1 93 ? 25.394 1.323 2.439 1.00 53.34 93 ASN A CA 1
ATOM 763 C C . ASN A 1 93 ? 25.479 0.141 3.432 1.00 53.34 93 ASN A C 1
ATOM 765 O O . ASN A 1 93 ? 26.521 -0.497 3.568 1.00 53.34 93 ASN A O 1
ATOM 769 N N . SER A 1 94 ? 24.408 -0.127 4.180 1.00 59.41 94 SER A N 1
ATOM 770 C CA . SER A 1 94 ? 24.294 -1.324 5.010 1.00 59.41 94 SER A CA 1
ATOM 771 C C . SER A 1 94 ? 23.617 -2.444 4.217 1.00 59.41 94 SER A C 1
ATOM 773 O O . SER A 1 94 ? 22.744 -2.200 3.381 1.00 59.41 94 SER A O 1
ATOM 775 N N . SER A 1 95 ? 23.995 -3.692 4.499 1.00 60.31 95 SER A N 1
ATOM 776 C CA . SER A 1 95 ? 23.397 -4.899 3.902 1.00 60.31 95 SER A CA 1
ATOM 777 C C . SER A 1 95 ? 21.880 -5.006 4.120 1.00 60.31 95 SER A C 1
ATOM 779 O O . SER A 1 95 ? 21.202 -5.745 3.412 1.00 60.31 95 SER A O 1
ATOM 781 N N . ILE A 1 96 ? 21.325 -4.230 5.0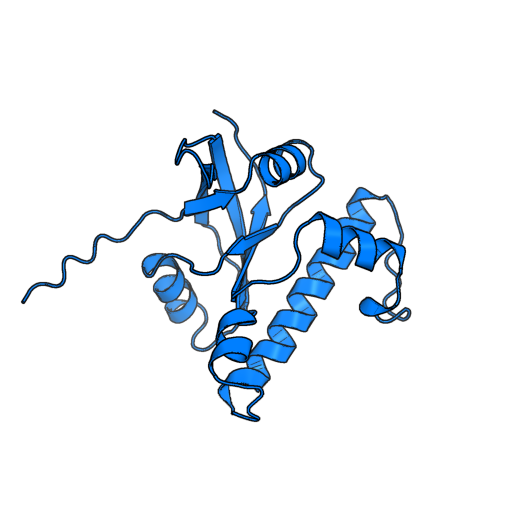57 1.00 64.94 96 ILE A N 1
ATOM 782 C CA . ILE A 1 96 ? 19.888 -4.138 5.333 1.00 64.94 96 ILE A CA 1
ATOM 783 C C . ILE A 1 96 ? 19.124 -3.572 4.121 1.00 64.94 96 ILE A C 1
ATOM 785 O O . ILE A 1 96 ? 17.971 -3.948 3.907 1.00 64.94 96 ILE A O 1
ATOM 789 N N . PHE A 1 97 ? 19.750 -2.719 3.297 1.00 71.69 97 PHE A N 1
ATOM 790 C CA . PHE A 1 97 ? 19.069 -2.006 2.209 1.00 71.69 97 PHE A CA 1
ATOM 791 C C . PHE A 1 97 ? 19.086 -2.711 0.848 1.00 71.69 97 PHE A C 1
ATOM 793 O O . PHE A 1 97 ? 18.285 -2.355 -0.018 1.00 71.69 97 PHE A O 1
ATOM 800 N N . GLU A 1 98 ? 19.914 -3.738 0.645 1.00 73.44 98 GLU A N 1
ATOM 801 C CA . GLU A 1 98 ? 19.985 -4.444 -0.646 1.00 73.44 98 GLU A CA 1
ATOM 802 C C . GLU A 1 98 ? 18.628 -5.073 -1.023 1.00 73.44 98 GLU A C 1
ATOM 804 O O . GLU A 1 98 ? 18.121 -4.887 -2.133 1.00 73.44 98 GLU A O 1
ATOM 809 N N . GLY A 1 99 ? 17.965 -5.721 -0.057 1.00 81.62 99 GLY A N 1
ATOM 810 C CA . GLY A 1 99 ? 16.607 -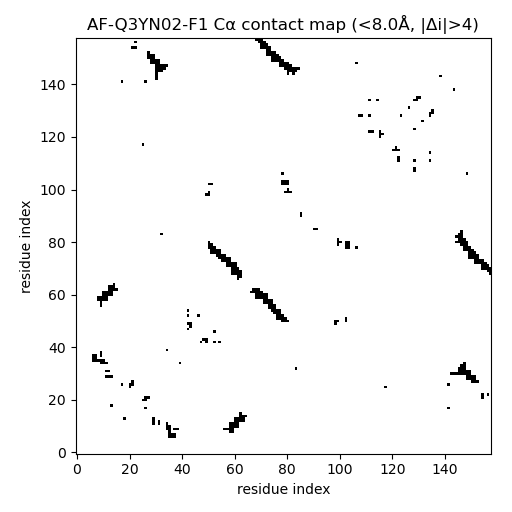6.250 -0.230 1.00 81.62 99 GLY A CA 1
ATOM 811 C C . GLY A 1 99 ? 15.526 -5.165 -0.319 1.00 81.62 99 GLY A C 1
ATOM 812 O O . GLY A 1 99 ? 14.498 -5.365 -0.966 1.00 81.62 99 GLY A O 1
ATOM 813 N N . ILE A 1 100 ? 15.765 -3.999 0.283 1.00 89.00 100 ILE A N 1
ATOM 814 C CA . ILE A 1 100 ? 14.812 -2.881 0.326 1.00 89.00 100 ILE A CA 1
ATOM 815 C C . ILE A 1 100 ? 14.727 -2.171 -1.022 1.00 89.00 100 ILE A C 1
ATOM 817 O O . ILE A 1 100 ? 13.630 -1.868 -1.484 1.00 89.00 100 ILE A O 1
ATOM 821 N N . VAL A 1 101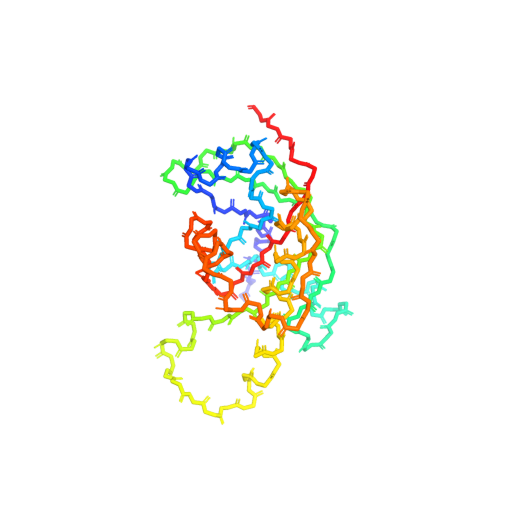 ? 15.855 -1.956 -1.707 1.00 87.44 101 VAL A N 1
ATOM 822 C CA . VAL A 1 101 ? 15.856 -1.384 -3.066 1.00 87.44 101 VAL A CA 1
ATOM 823 C C . VAL A 1 101 ? 15.029 -2.256 -4.010 1.00 87.44 101 VAL A C 1
ATOM 825 O O . VAL A 1 101 ? 14.212 -1.747 -4.782 1.00 87.44 101 VAL A O 1
ATOM 828 N N . LYS A 1 102 ? 15.186 -3.580 -3.901 1.00 88.56 102 LYS A N 1
ATOM 829 C CA . LYS A 1 102 ? 14.393 -4.547 -4.662 1.00 88.56 102 LYS A CA 1
ATOM 830 C C . LYS A 1 102 ? 12.904 -4.449 -4.306 1.00 88.56 102 LYS A C 1
ATOM 832 O O . LYS A 1 102 ? 12.083 -4.367 -5.216 1.00 88.56 102 LYS A O 1
ATOM 837 N N . ALA A 1 103 ? 12.549 -4.395 -3.022 1.00 92.31 103 ALA A N 1
ATOM 838 C CA . ALA A 1 103 ? 11.160 -4.238 -2.582 1.00 92.31 103 ALA A CA 1
ATOM 839 C C . ALA A 1 103 ? 10.520 -2.939 -3.102 1.00 92.31 103 ALA A C 1
ATOM 841 O O . ALA A 1 103 ? 9.438 -2.985 -3.683 1.00 92.31 103 ALA A O 1
ATOM 842 N N . ARG A 1 104 ? 11.217 -1.799 -3.000 1.00 92.06 104 ARG A N 1
ATOM 843 C CA . ARG A 1 104 ? 10.772 -0.506 -3.555 1.00 92.06 104 ARG A CA 1
ATOM 844 C C . ARG A 1 104 ? 10.518 -0.595 -5.056 1.00 92.06 104 ARG A C 1
ATOM 846 O O . ARG A 1 104 ? 9.482 -0.140 -5.531 1.00 92.06 104 ARG A O 1
ATOM 853 N N . TYR A 1 105 ? 11.438 -1.211 -5.799 1.00 90.00 105 TYR A N 1
ATOM 854 C CA . TYR A 1 105 ? 11.280 -1.426 -7.235 1.00 90.00 105 TYR A CA 1
ATOM 855 C C . TYR A 1 105 ? 10.005 -2.219 -7.551 1.00 90.00 105 TYR A C 1
ATOM 857 O O . TYR A 1 105 ? 9.211 -1.782 -8.382 1.00 90.00 105 TYR A O 1
ATOM 865 N N . TYR A 1 106 ? 9.770 -3.347 -6.877 1.00 91.50 106 TYR A N 1
ATOM 866 C CA . TYR A 1 106 ? 8.583 -4.169 -7.129 1.00 91.50 106 TYR A CA 1
ATOM 867 C C . TYR A 1 106 ? 7.277 -3.511 -6.671 1.00 91.50 106 TYR A C 1
ATOM 869 O O . TYR A 1 106 ? 6.297 -3.591 -7.406 1.00 91.50 106 TYR A O 1
ATOM 877 N N . ALA A 1 107 ? 7.271 -2.782 -5.554 1.00 94.38 107 ALA A N 1
ATOM 878 C CA . ALA A 1 107 ? 6.110 -2.008 -5.120 1.00 94.38 107 ALA A CA 1
ATOM 879 C C . ALA A 1 107 ? 5.708 -0.956 -6.170 1.00 94.38 107 ALA A C 1
ATOM 881 O O . ALA A 1 107 ? 4.553 -0.898 -6.595 1.00 94.38 107 ALA A O 1
ATOM 882 N N . VAL A 1 108 ? 6.673 -0.170 -6.666 1.00 92.38 108 VAL A N 1
ATOM 883 C CA . VAL A 1 108 ? 6.425 0.822 -7.728 1.00 92.38 108 VAL A CA 1
ATOM 884 C C . VAL A 1 108 ? 5.995 0.141 -9.027 1.00 92.38 108 VAL A C 1
ATOM 886 O O . VAL A 1 108 ? 5.091 0.635 -9.704 1.00 92.38 108 VAL A O 1
ATOM 889 N N . LYS A 1 109 ? 6.604 -1.005 -9.369 1.00 90.94 109 LYS A N 1
ATOM 890 C CA . LYS A 1 109 ? 6.177 -1.824 -10.510 1.00 90.94 109 LYS A CA 1
ATOM 891 C C . LYS A 1 109 ? 4.705 -2.173 -10.384 1.00 90.94 109 LYS A C 1
ATOM 893 O O . LYS A 1 109 ? 3.947 -1.890 -11.303 1.00 90.94 109 LYS A O 1
ATOM 898 N N . ASN A 1 110 ? 4.306 -2.784 -9.271 1.00 91.88 110 ASN A N 1
ATOM 899 C CA . ASN A 1 110 ? 2.947 -3.271 -9.102 1.00 91.88 110 ASN A CA 1
ATOM 900 C C . ASN A 1 110 ? 1.948 -2.108 -9.220 1.00 91.88 110 ASN A C 1
ATOM 902 O O . ASN A 1 110 ? 1.037 -2.157 -10.047 1.00 91.88 110 ASN A O 1
ATOM 906 N N . LEU A 1 111 ? 2.227 -0.985 -8.545 1.00 92.69 111 LEU A N 1
ATOM 907 C CA . LEU A 1 111 ? 1.417 0.233 -8.661 1.00 92.69 111 LEU A CA 1
ATOM 908 C C . LEU A 1 111 ? 1.297 0.753 -10.089 1.00 92.69 111 LEU A C 1
ATOM 910 O O . LEU A 1 111 ? 0.214 1.173 -10.491 1.00 92.69 111 LEU A O 1
ATOM 914 N N . TYR A 1 112 ? 2.379 0.733 -10.866 1.00 91.75 112 TYR A N 1
ATOM 915 C CA . TYR A 1 112 ? 2.345 1.172 -12.258 1.00 91.75 112 TYR A CA 1
ATOM 916 C C . TYR A 1 112 ? 1.426 0.294 -13.107 1.00 91.75 112 TYR A C 1
ATOM 918 O O . TYR A 1 112 ? 0.599 0.814 -13.855 1.00 91.75 112 TYR A O 1
ATOM 926 N N . TYR A 1 113 ? 1.535 -1.029 -12.978 1.00 90.62 113 TYR A N 1
ATOM 927 C CA . TYR A 1 113 ? 0.699 -1.959 -13.740 1.00 90.62 113 TYR A CA 1
ATOM 928 C C . TYR A 1 113 ? -0.774 -1.835 -13.348 1.00 90.62 113 TYR A C 1
ATOM 930 O O . TYR A 1 113 ? -1.637 -1.797 -14.228 1.00 90.62 113 TYR A O 1
ATOM 938 N N . GLN A 1 114 ? -1.063 -1.689 -12.056 1.00 90.12 114 GLN A N 1
ATOM 939 C CA . GLN A 1 114 ? -2.420 -1.442 -11.578 1.00 90.12 114 GLN A CA 1
ATOM 940 C C . GLN A 1 114 ? -2.973 -0.115 -12.087 1.00 90.12 114 GLN A C 1
ATOM 942 O O . GLN A 1 114 ? -4.065 -0.079 -12.643 1.00 90.12 114 GLN A O 1
ATOM 947 N N . TRP A 1 115 ? -2.205 0.967 -11.978 1.00 91.25 115 TRP A N 1
ATOM 948 C CA . TRP A 1 115 ? -2.599 2.276 -12.491 1.00 91.25 115 TRP A CA 1
ATOM 949 C C . TRP A 1 115 ? -2.833 2.264 -14.008 1.00 91.25 115 TRP A C 1
ATOM 951 O O . TRP A 1 115 ? -3.800 2.843 -14.499 1.00 91.25 115 TRP A O 1
ATOM 961 N N . CYS A 1 116 ? -1.990 1.569 -14.773 1.00 90.25 116 CYS A N 1
ATOM 962 C CA . CYS A 1 116 ? -2.223 1.367 -16.200 1.00 90.25 116 CYS A CA 1
ATOM 963 C C . CYS A 1 116 ? -3.535 0.616 -16.452 1.00 90.25 116 CYS A C 1
ATOM 965 O O . CYS A 1 116 ? -4.318 1.052 -17.295 1.00 90.25 116 CYS A O 1
ATOM 967 N N . SER A 1 117 ? -3.804 -0.451 -15.694 1.00 89.56 117 SER A N 1
ATOM 968 C CA . SER A 1 117 ? -5.052 -1.215 -15.785 1.00 89.56 117 SER A CA 1
ATOM 969 C C . SER A 1 117 ? -6.281 -0.331 -15.540 1.00 89.56 117 SER A C 1
ATOM 971 O O . SER A 1 117 ? -7.179 -0.277 -16.381 1.00 89.56 117 SER A O 1
ATOM 973 N N . THR A 1 118 ? -6.288 0.472 -14.469 1.00 87.94 118 THR A N 1
ATOM 974 C CA . THR A 1 118 ? -7.425 1.361 -14.150 1.00 87.94 118 THR A CA 1
ATOM 975 C C . THR A 1 118 ? -7.645 2.453 -15.187 1.00 87.94 118 THR A C 1
ATOM 977 O O . THR A 1 118 ? -8.775 2.877 -15.422 1.00 87.94 118 THR A O 1
ATOM 980 N N . LYS A 1 119 ? -6.575 2.913 -15.839 1.00 89.38 119 LYS A N 1
ATOM 981 C CA . LYS A 1 119 ? -6.646 3.917 -16.905 1.00 89.38 119 LYS A CA 1
ATOM 982 C C . LYS A 1 119 ? -6.820 3.315 -18.299 1.00 89.38 119 LYS A C 1
ATOM 984 O O . LYS A 1 119 ? -6.822 4.074 -19.266 1.00 89.38 119 LYS A O 1
ATOM 989 N N . SER A 1 120 ? -6.971 1.991 -18.422 1.00 89.88 120 SER A N 1
ATOM 990 C CA . SER A 1 120 ? -7.011 1.288 -19.715 1.00 89.88 120 SER A CA 1
ATOM 991 C C . SER A 1 120 ? -5.811 1.632 -20.613 1.00 89.88 120 SER A C 1
ATOM 993 O O . SER A 1 120 ? -5.927 1.789 -21.828 1.00 89.88 120 SER A O 1
ATOM 995 N N . LEU A 1 121 ? -4.637 1.789 -20.000 1.00 88.00 121 LEU A N 1
ATOM 996 C CA . LEU A 1 121 ? -3.373 2.079 -20.667 1.00 88.00 121 LEU A CA 1
ATOM 997 C C . LEU A 1 121 ? -2.552 0.799 -20.801 1.00 88.00 121 LEU A C 1
ATOM 999 O O . LEU A 1 121 ? -2.487 -0.019 -19.885 1.00 88.00 121 LEU A O 1
ATOM 1003 N N . LYS A 1 122 ? -1.845 0.653 -21.922 1.00 87.62 122 LYS A N 1
ATOM 1004 C CA . LYS A 1 122 ? -0.852 -0.413 -22.074 1.00 87.62 122 LYS A CA 1
ATOM 1005 C C . LYS A 1 122 ? 0.409 -0.043 -21.277 1.00 87.62 122 LYS A C 1
ATOM 1007 O O . LYS A 1 122 ? 0.974 1.019 -21.550 1.00 87.62 122 LYS A O 1
ATOM 1012 N N . PRO A 1 123 ? 0.878 -0.883 -20.335 1.00 84.50 123 PRO A N 1
ATOM 1013 C CA . PRO A 1 123 ? 2.116 -0.612 -19.617 1.00 84.50 123 PRO A CA 1
ATOM 1014 C C . PRO A 1 123 ? 3.300 -0.629 -20.590 1.00 84.50 123 PRO A C 1
ATOM 1016 O O . PRO A 1 123 ? 3.408 -1.514 -21.443 1.00 84.50 123 PRO A O 1
ATOM 1019 N N . ASN A 1 124 ? 4.197 0.345 -20.454 1.00 81.94 124 ASN A N 1
ATOM 1020 C CA . ASN A 1 124 ? 5.433 0.417 -21.221 1.00 81.94 124 ASN A CA 1
ATOM 1021 C C . ASN A 1 124 ? 6.625 0.114 -20.301 1.00 81.94 124 ASN A C 1
ATOM 1023 O O . ASN A 1 124 ? 7.107 1.010 -19.611 1.00 81.94 124 ASN A O 1
ATOM 1027 N N . PRO A 1 125 ? 7.133 -1.131 -20.277 1.00 70.88 125 PRO A N 1
ATOM 1028 C CA . PRO A 1 125 ? 8.240 -1.497 -19.397 1.00 70.88 125 PRO A CA 1
ATOM 1029 C C . PRO A 1 125 ? 9.568 -0.811 -19.765 1.00 70.88 125 PRO A C 1
ATOM 1031 O O . PRO A 1 125 ? 10.464 -0.773 -18.925 1.00 70.88 125 PRO A O 1
ATOM 1034 N N . ASN A 1 126 ? 9.689 -0.261 -20.982 1.00 70.56 126 ASN A N 1
ATOM 1035 C CA . ASN A 1 126 ? 10.909 0.372 -21.496 1.00 70.56 126 ASN A CA 1
ATOM 1036 C C . ASN A 1 126 ? 10.975 1.880 -21.201 1.00 70.56 126 ASN A C 1
ATOM 1038 O O . ASN A 1 126 ? 12.063 2.452 -21.101 1.00 70.56 126 ASN A O 1
ATOM 1042 N N . GLU A 1 127 ? 9.828 2.539 -21.015 1.00 61.81 127 GLU A N 1
ATOM 1043 C CA . GLU A 1 127 ? 9.776 3.819 -20.311 1.00 61.81 127 GLU A CA 1
ATOM 1044 C C . GLU A 1 127 ? 9.999 3.508 -18.835 1.00 61.81 127 GLU A C 1
ATOM 1046 O O . GLU A 1 127 ? 9.053 3.202 -18.116 1.00 61.81 127 GLU A O 1
ATOM 1051 N N . GLY A 1 128 ? 11.263 3.505 -18.391 1.00 60.50 128 GLY A N 1
ATOM 1052 C CA . GLY A 1 128 ? 11.600 3.270 -16.983 1.00 60.50 128 GLY A CA 1
ATOM 1053 C C . GLY A 1 128 ? 10.608 4.004 -16.081 1.00 60.50 128 GLY A C 1
ATOM 1054 O O . GLY A 1 128 ? 10.385 5.193 -16.281 1.00 60.50 128 GLY A O 1
ATOM 1055 N N . TRP A 1 129 ? 9.948 3.282 -15.177 1.00 66.00 129 TRP A N 1
ATOM 1056 C CA . TRP A 1 129 ? 8.610 3.630 -14.665 1.00 66.00 129 TRP A CA 1
ATOM 1057 C C . TRP A 1 129 ? 8.528 5.022 -14.023 1.00 66.00 129 TRP A C 1
ATOM 1059 O O . TRP A 1 129 ? 7.516 5.710 -14.126 1.00 66.00 129 TRP A O 1
ATOM 1069 N N . PHE A 1 130 ? 9.655 5.487 -13.488 1.00 62.59 130 PHE A N 1
ATOM 1070 C CA . PHE A 1 130 ? 9.882 6.822 -12.930 1.00 62.59 130 PHE A CA 1
ATOM 1071 C C . PHE A 1 130 ? 9.910 7.973 -13.958 1.00 62.59 130 PHE A C 1
ATOM 1073 O O . PHE A 1 130 ? 9.975 9.140 -13.580 1.00 62.59 130 PHE A O 1
ATOM 1080 N N . LYS A 1 131 ? 9.897 7.689 -15.265 1.00 69.81 131 LYS A N 1
ATOM 1081 C CA . LYS A 1 131 ? 9.955 8.697 -16.340 1.00 69.81 131 LYS A CA 1
ATOM 1082 C C . LYS A 1 131 ? 8.573 9.173 -16.785 1.00 69.81 131 LYS A C 1
ATOM 1084 O O . LYS A 1 131 ? 8.463 10.234 -17.403 1.00 69.81 131 LYS A O 1
ATOM 1089 N N . SER A 1 132 ? 7.510 8.429 -16.470 1.00 83.25 132 SER A N 1
ATOM 1090 C CA . SER A 1 132 ? 6.149 8.845 -16.807 1.00 83.25 132 SER A CA 1
ATOM 1091 C C . SER A 1 132 ? 5.706 9.991 -15.900 1.00 83.25 132 SER A C 1
ATOM 1093 O O . SER A 1 132 ? 5.353 9.791 -14.741 1.00 83.25 132 SER A O 1
ATOM 1095 N N . LYS A 1 133 ? 5.635 11.210 -16.452 1.00 86.69 133 LYS A N 1
ATOM 1096 C CA . LYS A 1 133 ? 5.105 12.387 -15.734 1.00 86.69 133 LYS A CA 1
ATOM 1097 C C . LYS A 1 133 ? 3.689 12.160 -15.197 1.00 86.69 133 LYS A C 1
ATOM 1099 O O . LYS A 1 133 ? 3.338 12.710 -14.162 1.00 86.69 133 LYS A O 1
ATOM 1104 N N . LYS A 1 134 ? 2.864 11.385 -15.911 1.00 89.25 134 LYS A N 1
ATOM 1105 C CA . LYS A 1 134 ? 1.489 11.073 -15.490 1.00 89.25 134 LYS A CA 1
ATOM 1106 C C . LYS A 1 134 ? 1.474 10.128 -14.291 1.00 89.25 134 LYS A C 1
ATOM 1108 O O . LYS A 1 134 ? 0.697 10.349 -13.373 1.00 89.25 134 LYS A O 1
ATOM 1113 N N . PHE A 1 135 ? 2.339 9.117 -14.300 1.00 90.62 135 PHE A N 1
ATOM 1114 C CA . PHE A 1 135 ? 2.441 8.178 -13.190 1.00 90.62 135 PHE A CA 1
ATOM 1115 C C . PHE A 1 135 ? 3.072 8.825 -11.954 1.00 90.62 135 PHE A C 1
ATOM 1117 O O . PHE A 1 135 ? 2.553 8.644 -10.864 1.00 90.62 135 PHE A O 1
ATOM 1124 N N . ASN A 1 136 ? 4.101 9.664 -12.115 1.00 89.94 136 ASN A N 1
ATOM 1125 C CA . ASN A 1 136 ? 4.675 10.410 -10.988 1.00 89.94 136 ASN A CA 1
ATOM 1126 C C . ASN A 1 136 ? 3.630 11.310 -10.312 1.00 89.94 136 ASN A C 1
ATOM 1128 O O . ASN A 1 136 ? 3.500 11.272 -9.099 1.00 89.94 136 ASN A O 1
ATOM 1132 N N . LYS A 1 137 ? 2.800 12.021 -11.091 1.00 91.75 137 LYS A N 1
ATOM 1133 C CA . LYS A 1 137 ? 1.668 12.784 -10.533 1.00 91.75 137 LYS A CA 1
ATOM 1134 C C . LYS A 1 137 ? 0.688 11.907 -9.752 1.00 91.75 137 LYS A C 1
ATOM 1136 O O . LYS A 1 137 ? 0.134 12.355 -8.757 1.00 91.75 137 LYS A O 1
ATOM 1141 N N . TYR A 1 138 ? 0.449 10.683 -10.219 1.00 92.25 138 TYR A N 1
ATOM 1142 C CA . TYR A 1 138 ? -0.385 9.724 -9.502 1.00 92.25 138 TYR A CA 1
ATOM 1143 C C . TYR A 1 138 ? 0.276 9.258 -8.198 1.00 92.25 138 TYR A C 1
ATOM 1145 O O . TYR A 1 138 ? -0.402 9.236 -7.179 1.00 92.25 138 TYR A O 1
ATOM 1153 N N . LEU A 1 139 ? 1.580 8.952 -8.205 1.00 92.62 139 LEU A N 1
ATOM 1154 C CA . LEU A 1 139 ? 2.340 8.614 -6.995 1.00 92.62 139 LEU A CA 1
ATOM 1155 C C . LEU A 1 139 ? 2.260 9.734 -5.950 1.00 92.62 139 LEU A C 1
ATOM 1157 O O . LEU A 1 139 ? 1.980 9.451 -4.787 1.00 92.62 139 LEU A O 1
ATOM 1161 N N . ASP A 1 140 ? 2.427 10.989 -6.374 1.00 91.75 140 ASP A N 1
ATOM 1162 C CA . ASP A 1 140 ? 2.279 12.156 -5.497 1.00 91.75 140 ASP A CA 1
ATOM 1163 C C . ASP A 1 140 ? 0.853 12.237 -4.923 1.00 91.75 140 ASP A C 1
ATOM 1165 O O . ASP A 1 140 ? 0.671 12.447 -3.726 1.00 91.75 140 ASP A O 1
ATOM 1169 N N . GLN A 1 141 ? -0.167 12.015 -5.761 1.00 92.69 141 GLN A N 1
ATOM 1170 C CA . GLN A 1 141 ? -1.576 12.064 -5.358 1.00 92.69 141 GLN A CA 1
ATOM 1171 C C . GLN A 1 141 ? -1.936 10.990 -4.322 1.00 92.69 141 GLN A C 1
ATOM 1173 O O . GLN A 1 141 ? -2.693 11.272 -3.397 1.00 92.69 141 GLN A O 1
ATOM 1178 N N . ILE A 1 142 ? -1.418 9.766 -4.463 1.00 93.12 142 ILE A N 1
ATOM 1179 C CA . ILE A 1 142 ? -1.689 8.680 -3.508 1.00 93.12 142 ILE A CA 1
ATOM 1180 C C . ILE A 1 142 ? -0.790 8.735 -2.268 1.00 93.12 142 ILE A C 1
ATOM 1182 O O . ILE A 1 142 ? -0.912 7.850 -1.421 1.00 93.12 142 ILE A O 1
ATOM 1186 N N . GLY A 1 143 ? 0.107 9.720 -2.162 1.00 89.88 143 GLY A N 1
ATOM 1187 C CA . GLY A 1 143 ? 1.029 9.854 -1.036 1.00 89.88 143 GLY A CA 1
ATOM 1188 C C . GLY A 1 143 ? 2.104 8.769 -1.009 1.00 89.88 143 GLY A C 1
ATOM 1189 O O . GLY A 1 143 ? 2.328 8.163 0.033 1.00 89.88 143 GLY A O 1
ATOM 1190 N N . TRP A 1 144 ? 2.734 8.475 -2.153 1.00 90.19 144 TRP A N 1
ATOM 1191 C CA . TRP A 1 144 ? 3.809 7.483 -2.230 1.00 90.19 144 TRP A CA 1
ATOM 1192 C C . TRP A 1 144 ? 4.924 7.762 -1.214 1.00 90.19 144 TRP A C 1
ATOM 1194 O O . TRP A 1 144 ? 5.565 8.813 -1.251 1.00 90.19 144 TRP A O 1
ATOM 1204 N N . GLY A 1 145 ? 5.218 6.750 -0.398 1.00 80.50 145 GLY A N 1
ATOM 1205 C CA . GLY A 1 145 ? 6.387 6.721 0.473 1.00 80.50 145 GLY A CA 1
ATOM 1206 C C . GLY A 1 145 ? 6.028 6.663 1.951 1.00 80.50 145 GLY A C 1
ATOM 1207 O O . GLY A 1 145 ? 5.512 7.618 2.516 1.00 80.50 145 GLY A O 1
ATOM 1208 N N . ASP A 1 146 ? 6.373 5.537 2.572 1.00 90.69 146 ASP A N 1
ATOM 1209 C CA . ASP A 1 146 ? 6.458 5.352 4.022 1.00 90.69 146 ASP A CA 1
ATOM 1210 C C . ASP A 1 146 ? 7.355 4.122 4.291 1.00 90.69 146 ASP A C 1
ATOM 1212 O O . ASP A 1 146 ? 8.121 3.711 3.412 1.00 90.69 146 ASP A O 1
ATOM 1216 N N . ASN A 1 147 ? 7.299 3.509 5.470 1.00 94.38 147 ASN A N 1
ATOM 1217 C CA . ASN A 1 147 ? 8.056 2.294 5.768 1.00 94.38 147 ASN A CA 1
ATOM 1218 C C . ASN A 1 147 ? 7.447 1.026 5.166 1.00 94.38 147 ASN A C 1
ATOM 1220 O O . ASN A 1 147 ? 8.198 0.110 4.824 1.00 94.38 147 ASN A O 1
ATOM 1224 N N . TYR A 1 148 ? 6.128 0.977 5.009 1.00 96.44 148 TYR A N 1
ATOM 1225 C CA . TYR A 1 148 ? 5.399 -0.180 4.503 1.00 96.44 148 TYR A CA 1
ATOM 1226 C C . TYR A 1 148 ? 4.404 0.251 3.431 1.00 96.44 148 TYR A C 1
ATOM 1228 O O . TYR A 1 148 ? 3.766 1.295 3.552 1.00 96.44 148 TYR A O 1
ATOM 1236 N N . ALA A 1 149 ? 4.255 -0.568 2.395 1.00 97.38 149 ALA A N 1
ATOM 1237 C CA . ALA A 1 149 ? 3.156 -0.481 1.442 1.00 97.38 149 ALA A CA 1
ATOM 1238 C C . ALA A 1 149 ? 2.329 -1.760 1.546 1.00 97.38 149 ALA A C 1
ATOM 1240 O O . ALA A 1 149 ? 2.826 -2.828 1.192 1.00 97.38 149 ALA A O 1
ATOM 1241 N N . VAL A 1 150 ? 1.096 -1.640 2.036 1.00 97.38 150 VAL A N 1
ATOM 1242 C CA . VAL A 1 150 ? 0.135 -2.743 2.134 1.00 97.38 150 VAL A CA 1
ATOM 1243 C C . VAL A 1 150 ? -0.848 -2.600 0.986 1.00 97.38 150 VAL A C 1
ATOM 1245 O O . VAL A 1 150 ? -1.590 -1.620 0.917 1.00 97.38 150 VAL A O 1
ATOM 1248 N N . PHE A 1 151 ? -0.823 -3.541 0.055 1.00 97.12 151 PHE A N 1
ATOM 1249 C CA . PHE A 1 151 ? -1.753 -3.562 -1.056 1.00 97.12 151 PHE A CA 1
ATOM 1250 C C . PHE A 1 151 ? -3.026 -4.301 -0.672 1.00 97.12 151 PHE A C 1
ATOM 1252 O O . PHE A 1 151 ? -2.970 -5.390 -0.101 1.00 97.12 151 PHE A O 1
ATOM 1259 N N . ILE A 1 152 ? -4.157 -3.699 -1.026 1.00 96.94 152 ILE A N 1
ATOM 1260 C CA . ILE A 1 152 ? -5.487 -4.122 -0.601 1.00 96.94 152 ILE A CA 1
ATOM 1261 C C . ILE A 1 152 ? -6.422 -4.346 -1.790 1.00 96.94 152 ILE A C 1
ATOM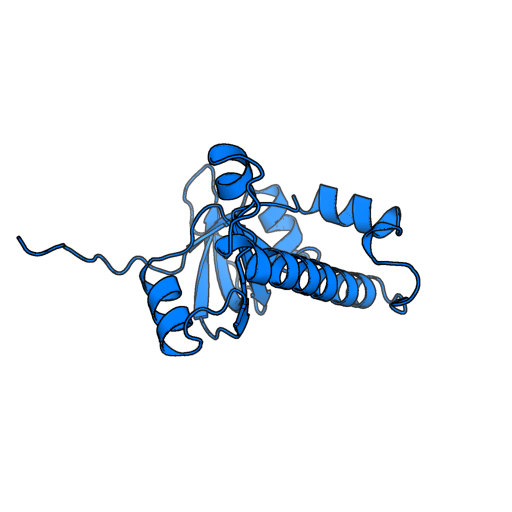 1263 O O . ILE A 1 152 ? -6.283 -3.733 -2.854 1.00 96.94 152 ILE A O 1
ATOM 1267 N N . ASN A 1 153 ? -7.411 -5.204 -1.590 1.00 93.81 153 ASN A N 1
ATOM 1268 C CA . ASN A 1 153 ? -8.536 -5.451 -2.477 1.00 93.81 153 ASN A CA 1
ATOM 1269 C C . ASN A 1 153 ? -9.827 -5.640 -1.647 1.00 93.81 153 ASN A C 1
ATOM 1271 O O . ASN A 1 153 ? -9.813 -5.533 -0.423 1.00 93.81 153 ASN A O 1
ATOM 1275 N N . GLU A 1 154 ? -10.957 -5.837 -2.336 1.00 89.81 154 GLU A N 1
ATOM 1276 C CA . GLU A 1 154 ? -12.234 -6.244 -1.716 1.00 89.81 154 GLU A CA 1
ATOM 1277 C C . GLU A 1 154 ? -12.690 -5.384 -0.521 1.00 89.81 154 GLU A C 1
ATOM 1279 O O . GLU A 1 154 ? -13.042 -5.882 0.539 1.00 89.81 154 GLU A O 1
ATOM 1284 N N . VAL A 1 155 ? -12.699 -4.063 -0.704 1.00 93.44 155 VAL A N 1
ATOM 1285 C CA . VAL A 1 155 ? -13.070 -3.110 0.352 1.00 93.44 155 VAL A CA 1
ATOM 1286 C C . VAL A 1 155 ? -14.567 -3.190 0.677 1.00 93.44 155 VAL A C 1
ATOM 1288 O O . VAL A 1 155 ? -15.408 -2.995 -0.209 1.00 93.44 155 VAL A O 1
ATOM 1291 N N . ILE A 1 156 ? -14.889 -3.385 1.956 1.00 94.12 156 ILE A N 1
ATOM 1292 C CA . ILE A 1 156 ? -16.242 -3.361 2.523 1.00 94.12 156 ILE A CA 1
ATOM 1293 C C . ILE A 1 156 ? -16.366 -2.119 3.408 1.00 94.12 156 ILE A C 1
ATOM 1295 O O . ILE A 1 156 ? -15.569 -1.905 4.316 1.00 94.12 156 ILE A O 1
ATOM 1299 N N . LYS A 1 157 ? -17.363 -1.276 3.127 1.00 93.38 157 LYS A N 1
ATOM 1300 C CA . LYS A 1 157 ? -17.638 -0.039 3.871 1.00 93.38 157 LYS A CA 1
ATOM 1301 C C . LYS A 1 157 ? -18.681 -0.284 4.967 1.00 93.38 157 LYS A C 1
ATOM 1303 O O . LYS A 1 157 ? -19.660 -0.984 4.703 1.00 93.38 157 LYS A O 1
ATOM 1308 N N . TYR A 1 158 ? -18.484 0.327 6.137 1.00 91.44 158 TYR A N 1
ATOM 1309 C CA . TYR A 1 158 ? -19.453 0.343 7.242 1.00 91.44 158 TYR A CA 1
ATOM 1310 C C . TYR A 1 158 ? -20.416 1.537 7.173 1.00 91.44 158 TYR A C 1
ATOM 1312 O O . TYR A 1 158 ? -20.087 2.559 6.517 1.00 91.44 158 TYR A O 1
#

Mean predicted aligned error: 6.01 Å

Radius of gyration: 16.19 Å; Cα contacts (8 Å, |Δi|>4): 236; chains: 1; bounding box: 45×31×55 Å

Foldseek 3Di:
DDPPPPQDAFEAEDAPLLVVCVVVVNDFKGADQDTTPNVVVVCCVVPNPAQKDFDFGKYFYAHNPPRDGFFIWTWGMKGFQCQVVCVVVDVDPDPNCPNNVVRVQVVLVVLQVSNCVVVVHDDDVPCPSVNPPVSVVSCVSNVPDHRMMTGTDDIDGD

Secondary structure (DSSP, 8-state):
----------EEEE-HHHHHHHHTTS--EEEES---HHHHHHHHHHSTT-SEEEEEEEEEEEETTT--EEEEEEEEEEEE--HHHHHHH-S---TTTHHHHHHHHHHHHHHHHHHHHHTTPPP-TTS-GGG-HHHHHHHHHTT--SSEEEEEEEEEE-

Nearest PDB structures (foldseek):
  5dno-assembly1_A  TM=4.636E-01  e=1.481E-01  Schizosaccharomyces pombe 972h-
  5o8m-assembly1_A  TM=4.437E-01  e=1.300E-01  Schizosaccharomyces pombe 972h-
  5o8m-assembly4_D  TM=4.406E-01  e=1.800E-01  Schizosaccharomyces pombe 972h-
  2cx1-assembly1_A  TM=5.532E-01  e=2.780E+00  Aeropyrum pernix K1
  1i2d-assembly1_A  TM=4.662E-01  e=1.357E+00  Penicillium chrysogenum

Organism: Bacillus thuringiensis subsp. kurstaki (NCBI:txid29339)

pLDDT: mean 86.73, std 13.95, range [31.23, 97.38]

Solvent-accessible surface area (backbone atoms only — not comparable to full-atom values): 8989 Å² total; per-residue (Å²): 132,84,78,81,73,73,72,54,70,48,63,44,65,31,49,77,68,54,46,54,31,38,77,68,70,74,43,54,62,46,56,29,82,69,74,36,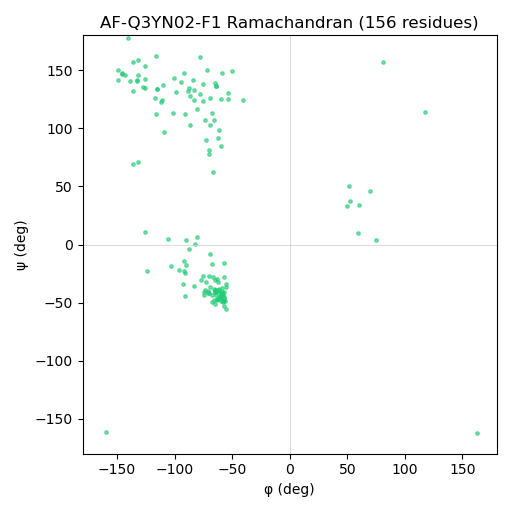69,52,56,55,47,52,46,39,74,80,38,67,90,54,34,56,44,79,48,88,44,70,27,39,35,22,35,63,86,81,64,46,75,53,28,37,29,37,32,49,36,40,28,39,43,41,49,56,59,37,67,73,72,43,97,63,99,47,84,79,46,64,53,24,57,53,21,42,51,52,51,53,49,52,52,50,52,51,52,21,58,78,67,76,43,82,78,58,84,81,57,51,74,88,69,39,69,70,54,51,54,48,40,61,72,72,54,68,79,31,22,28,41,41,27,46,46,82,72,45,77,109

Sequence (158 aa):
MEKNNIQTENVLLVTPLEWNMIVNREKWVVFQNEISEKLKQEINDDFPNSKAACIDETFYLKDKETGEVLGEANGYEVYYLLYNVEKENGYGNSSIFEGIVKARYYAVKNLYYQWCSTKSLKPNPNEGWFKSKKFNKYLDQIGWGDNYAVFINEVIKY